Protein AF-A0AA42J158-F1 (afdb_monomer_lite)

Foldseek 3Di:
DCPVLADPDDDDHDDPVVLLVLLVVCCVVVVPPALQVSQVCCLPDPVSCVSSVHDNPDDDDDSVNNVCCVVPRCPPHCVVVVVVVVVVVVCVVVVVDDPPDDDDDDDPDPPPPPVPDDDDDDDDD

Radius of gyration: 20.61 Å; chains: 1; bounding box: 35×53×49 Å

pLDDT: mean 82.54, std 11.93, range [52.75, 95.62]

Organism: NCBI:txid3018743

InterPro domains:
  IPR008490 Transposase InsH, N-terminal [PF05598] (3-72)

Sequence (125 aa):
LTRDMYCHNNGRPGIDPVVLFKMIFIGYLYGIRSERQLVKEIEVNAAYRWFLGYSLTEKIPDASTISQNRRRRFNGTTVFQDIFDHTVEQAISHDFVTGKVLYSDSTHLKANANKRKLEKVEVTI

Structure (mmCIF, N/CA/C/O backbone):
data_AF-A0AA42J158-F1
#
_entry.id   AF-A0AA42J158-F1
#
loop_
_atom_site.group_PDB
_atom_site.id
_atom_site.type_symbol
_atom_site.label_atom_id
_atom_site.label_alt_id
_atom_site.label_comp_id
_atom_site.label_asym_id
_atom_site.label_entity_id
_atom_site.label_seq_id
_atom_site.pdbx_PDB_ins_code
_atom_site.Cartn_x
_atom_site.Cartn_y
_atom_site.Cartn_z
_atom_site.occupancy
_atom_site.B_iso_or_equiv
_atom_site.auth_seq_id
_atom_site.auth_comp_id
_atom_site.auth_asym_id
_atom_site.auth_atom_id
_atom_site.pdbx_PDB_model_num
ATOM 1 N N . LEU A 1 1 ? -14.432 1.450 -6.094 1.00 67.31 1 LEU A N 1
ATOM 2 C CA . LEU A 1 1 ? -13.843 2.613 -5.390 1.00 67.31 1 LEU A CA 1
ATOM 3 C C . LEU A 1 1 ? -12.886 3.425 -6.264 1.00 67.31 1 LEU A C 1
ATOM 5 O O . LEU A 1 1 ? -13.002 4.635 -6.291 1.00 67.31 1 LEU A O 1
ATOM 9 N N . THR A 1 2 ? -11.955 2.811 -6.997 1.00 75.56 2 THR A N 1
ATOM 10 C CA . THR A 1 2 ? -10.868 3.549 -7.681 1.00 75.56 2 THR A CA 1
ATOM 11 C C . THR A 1 2 ? -10.941 3.566 -9.209 1.00 75.56 2 THR A C 1
ATOM 13 O O . THR A 1 2 ? -10.131 4.245 -9.831 1.00 75.56 2 THR A O 1
ATOM 16 N N . ARG A 1 3 ? -11.889 2.849 -9.829 1.00 75.50 3 ARG A N 1
ATOM 17 C CA . ARG A 1 3 ? -11.976 2.667 -11.292 1.00 75.50 3 ARG A CA 1
ATOM 18 C C . ARG A 1 3 ? -12.064 3.992 -12.055 1.00 75.50 3 ARG A C 1
ATOM 20 O O . ARG A 1 3 ? -11.318 4.182 -13.008 1.00 75.50 3 ARG A O 1
ATOM 27 N N . ASP A 1 4 ? -12.886 4.921 -11.576 1.00 82.31 4 ASP A N 1
ATOM 28 C CA . ASP A 1 4 ? -13.146 6.206 -12.244 1.00 82.31 4 ASP A CA 1
ATOM 29 C C . ASP A 1 4 ? -11.962 7.188 -12.153 1.00 82.31 4 ASP A C 1
ATOM 31 O O . ASP A 1 4 ? -11.917 8.199 -12.847 1.00 82.31 4 ASP A O 1
ATOM 35 N N . MET A 1 5 ? -10.955 6.869 -11.332 1.00 75.06 5 MET A N 1
ATOM 36 C CA . MET A 1 5 ? -9.754 7.686 -11.137 1.00 75.06 5 MET A CA 1
ATOM 37 C C . MET A 1 5 ? -8.647 7.389 -12.154 1.00 75.06 5 MET A C 1
ATOM 39 O O . MET A 1 5 ? -7.587 8.023 -12.101 1.00 75.06 5 MET A O 1
ATOM 43 N N . TYR A 1 6 ? -8.842 6.421 -13.055 1.00 75.31 6 TYR A N 1
ATOM 44 C CA . TYR A 1 6 ? -7.855 6.000 -14.046 1.00 75.31 6 TYR A CA 1
ATOM 45 C C . TYR A 1 6 ? -8.323 6.306 -15.469 1.00 75.31 6 TYR A C 1
ATOM 47 O O . TYR A 1 6 ? -9.433 5.978 -15.869 1.00 75.31 6 TYR A O 1
ATOM 55 N N . CYS A 1 7 ? -7.438 6.917 -16.256 1.00 73.75 7 CYS A N 1
ATOM 56 C CA . CYS A 1 7 ? -7.678 7.141 -17.676 1.00 73.75 7 CYS A CA 1
ATOM 57 C C . CYS A 1 7 ? -7.312 5.875 -18.460 1.00 73.75 7 CYS A C 1
ATOM 59 O O . CYS A 1 7 ? -6.221 5.334 -18.275 1.00 73.75 7 CYS A O 1
ATOM 61 N N . HIS A 1 8 ? -8.207 5.417 -19.335 1.00 71.44 8 HIS A N 1
ATOM 62 C CA . HIS A 1 8 ? -8.009 4.191 -20.111 1.00 71.44 8 HIS A CA 1
ATOM 63 C C . HIS A 1 8 ? -7.081 4.364 -21.322 1.00 71.44 8 HIS A C 1
ATOM 65 O O . HIS A 1 8 ? -6.499 3.385 -21.776 1.00 71.44 8 HIS A O 1
ATOM 71 N N . ASN A 1 9 ? -6.948 5.580 -21.859 1.00 76.56 9 ASN A N 1
ATOM 72 C CA . ASN A 1 9 ? -6.401 5.801 -23.202 1.00 76.56 9 ASN A CA 1
ATOM 73 C C . ASN A 1 9 ? -5.376 6.941 -23.322 1.00 76.56 9 ASN A C 1
ATOM 75 O O . ASN A 1 9 ? -4.890 7.178 -24.424 1.00 76.56 9 ASN A O 1
ATOM 79 N N . ASN A 1 10 ? -5.029 7.648 -22.240 1.00 75.06 10 ASN A N 1
ATOM 80 C CA . ASN A 1 10 ? -4.104 8.782 -22.314 1.00 75.06 10 ASN A CA 1
ATOM 81 C C . ASN A 1 10 ? -3.039 8.770 -21.203 1.00 75.06 10 ASN A C 1
ATOM 83 O O . ASN A 1 10 ? -3.347 8.609 -20.020 1.00 75.06 10 ASN A O 1
ATOM 87 N N . GLY A 1 11 ? -1.784 9.019 -21.591 1.00 74.00 11 GLY A N 1
ATOM 88 C CA . GLY A 1 11 ? -0.633 9.137 -20.694 1.00 74.00 11 GLY A CA 1
ATOM 89 C C . GLY A 1 11 ? -0.006 7.805 -20.264 1.00 74.00 11 GLY A C 1
ATOM 90 O O . GLY A 1 11 ? -0.164 6.770 -20.908 1.00 74.00 11 GLY A O 1
ATOM 91 N N . ARG A 1 12 ? 0.761 7.839 -19.164 1.00 72.44 12 ARG A N 1
ATOM 92 C CA . ARG A 1 12 ? 1.356 6.632 -18.570 1.00 72.44 12 ARG A CA 1
ATOM 93 C C . ARG A 1 12 ? 0.229 5.693 -18.110 1.00 72.44 12 ARG A C 1
ATOM 95 O O . ARG A 1 12 ? -0.626 6.166 -17.355 1.00 72.44 12 ARG A O 1
ATOM 102 N N . PRO A 1 13 ? 0.252 4.398 -18.487 1.00 73.88 13 PRO A N 1
ATOM 103 C CA . PRO A 1 13 ? -0.779 3.448 -18.097 1.00 73.88 13 PRO A CA 1
ATOM 104 C C . PRO A 1 13 ? -1.011 3.458 -16.589 1.00 73.88 13 PRO A C 1
ATOM 106 O O . PRO A 1 13 ? -0.065 3.473 -15.792 1.00 73.88 13 PRO A O 1
ATOM 109 N N . GLY A 1 14 ? -2.287 3.473 -16.218 1.00 74.62 14 GLY A N 1
ATOM 110 C CA . GLY A 1 14 ? -2.714 3.276 -14.847 1.00 74.62 14 GLY A CA 1
ATOM 111 C C . GLY A 1 14 ? -2.209 1.949 -14.301 1.00 74.62 14 GLY A C 1
ATOM 112 O O . GLY A 1 14 ? -2.240 0.939 -14.994 1.00 74.62 14 GLY A O 1
ATOM 113 N N . ILE A 1 15 ? -1.755 1.955 -13.054 1.00 83.94 15 ILE A N 1
ATOM 114 C CA . ILE A 1 15 ? -1.435 0.725 -12.329 1.00 83.94 15 ILE A CA 1
ATOM 115 C C . ILE A 1 15 ? -2.675 0.314 -11.564 1.00 83.94 15 ILE A C 1
ATOM 117 O O . ILE A 1 15 ? -3.300 1.183 -10.951 1.00 83.94 15 ILE A O 1
ATOM 121 N N . ASP A 1 16 ? -2.992 -0.979 -11.575 1.00 84.69 16 ASP A N 1
ATOM 122 C CA . ASP A 1 16 ? -4.102 -1.508 -10.794 1.00 84.69 16 ASP A CA 1
ATOM 123 C C . ASP A 1 16 ? -3.977 -1.030 -9.330 1.00 84.69 16 ASP A C 1
ATOM 125 O O . ASP A 1 16 ? -2.946 -1.259 -8.683 1.00 84.69 16 ASP A O 1
ATOM 129 N N . PRO A 1 17 ? -4.987 -0.324 -8.798 1.00 82.94 17 PRO A N 1
ATOM 130 C CA . PRO A 1 17 ? -4.984 0.115 -7.413 1.00 82.94 17 PRO A CA 1
ATOM 131 C C . PRO A 1 17 ? -4.779 -1.045 -6.428 1.00 82.94 17 PRO A C 1
ATOM 133 O O . PRO A 1 17 ? -4.116 -0.841 -5.415 1.00 82.94 17 PRO A O 1
ATOM 136 N N . VAL A 1 18 ? -5.233 -2.267 -6.729 1.00 86.94 18 VAL A N 1
ATOM 137 C CA . VAL A 1 18 ? -4.980 -3.451 -5.888 1.00 86.94 18 VAL A CA 1
ATOM 138 C C . VAL A 1 18 ? -3.484 -3.730 -5.758 1.00 86.94 18 VAL A C 1
ATOM 140 O O . VAL A 1 18 ? -2.991 -3.948 -4.651 1.00 86.94 18 VAL A O 1
ATOM 143 N N . VAL A 1 19 ? -2.737 -3.667 -6.864 1.00 91.12 19 VAL A N 1
ATOM 144 C CA . VAL A 1 19 ? -1.273 -3.822 -6.852 1.00 91.12 19 VAL A CA 1
ATOM 145 C C . VAL A 1 19 ? -0.642 -2.749 -5.974 1.00 91.12 19 VAL A C 1
ATOM 147 O O . VAL A 1 19 ? 0.229 -3.049 -5.161 1.00 91.12 19 VAL A O 1
ATOM 150 N N . LEU A 1 20 ? -1.107 -1.505 -6.090 1.00 89.56 20 LEU A N 1
ATOM 151 C CA . LEU A 1 20 ? -0.582 -0.399 -5.300 1.00 89.56 20 LEU A CA 1
ATOM 152 C C . LEU A 1 20 ? -0.763 -0.624 -3.792 1.00 89.56 20 LEU A C 1
ATOM 154 O O . LEU A 1 20 ? 0.190 -0.452 -3.031 1.00 89.56 20 LEU A O 1
ATOM 158 N N . PHE A 1 21 ? -1.962 -1.030 -3.365 1.00 87.25 21 PHE A N 1
ATOM 159 C CA . PHE A 1 21 ? -2.226 -1.352 -1.964 1.00 87.25 21 PHE A CA 1
ATOM 160 C C . PHE A 1 21 ? -1.353 -2.512 -1.498 1.00 87.25 21 PHE A C 1
ATOM 162 O O . PHE A 1 21 ? -0.676 -2.384 -0.481 1.00 87.25 21 PHE A O 1
ATOM 169 N N . LYS A 1 22 ? -1.277 -3.600 -2.270 1.00 91.25 22 LYS A N 1
ATOM 170 C CA . LYS A 1 22 ? -0.423 -4.750 -1.949 1.00 91.25 22 LYS A CA 1
ATOM 171 C C . LYS A 1 22 ? 1.053 -4.369 -1.776 1.00 91.25 22 LYS A C 1
ATOM 173 O O . LYS A 1 22 ? 1.692 -4.849 -0.845 1.00 91.25 22 LYS A O 1
ATOM 178 N N . MET A 1 23 ? 1.591 -3.482 -2.619 1.00 92.94 23 MET A N 1
ATOM 179 C CA . MET A 1 23 ? 2.963 -2.980 -2.464 1.00 92.94 23 MET A CA 1
ATOM 180 C C . MET A 1 23 ? 3.138 -2.251 -1.126 1.00 92.94 23 MET A C 1
ATOM 182 O O . MET A 1 23 ? 4.092 -2.515 -0.399 1.00 92.94 23 MET A O 1
ATOM 186 N N . ILE A 1 24 ? 2.203 -1.364 -0.772 1.00 90.31 24 ILE A N 1
ATOM 187 C CA . ILE A 1 24 ? 2.233 -0.640 0.506 1.00 90.31 24 ILE A CA 1
ATOM 188 C C . ILE A 1 24 ? 2.129 -1.617 1.687 1.00 90.31 24 ILE A C 1
ATOM 190 O O . ILE A 1 24 ? 2.880 -1.476 2.650 1.00 90.31 24 ILE A O 1
ATOM 194 N N . PHE A 1 25 ? 1.272 -2.638 1.595 1.00 90.69 25 PHE A N 1
ATOM 195 C CA . PHE A 1 25 ? 1.142 -3.690 2.607 1.00 90.69 25 PHE A CA 1
ATOM 196 C C . PHE A 1 25 ? 2.458 -4.428 2.854 1.00 90.69 25 PHE A C 1
ATOM 198 O O . PHE A 1 25 ? 2.846 -4.566 4.009 1.00 90.69 25 PHE A O 1
ATOM 205 N N . ILE A 1 26 ? 3.179 -4.838 1.804 1.00 94.12 26 ILE A N 1
ATOM 206 C CA . ILE A 1 26 ? 4.522 -5.430 1.950 1.00 94.12 26 ILE A CA 1
ATOM 207 C C . ILE A 1 26 ? 5.431 -4.468 2.724 1.00 94.12 26 ILE A C 1
ATOM 209 O O . ILE A 1 26 ? 6.099 -4.871 3.675 1.00 94.12 26 ILE A O 1
ATOM 213 N N . GLY A 1 27 ? 5.419 -3.184 2.354 1.00 93.94 27 GLY A N 1
ATOM 214 C CA . GLY A 1 27 ? 6.222 -2.170 3.029 1.00 93.94 27 GLY A CA 1
ATOM 215 C C . GLY A 1 27 ? 5.927 -2.062 4.526 1.00 93.94 27 GLY A C 1
ATOM 216 O O . GLY A 1 27 ? 6.853 -2.035 5.333 1.00 93.94 27 GLY A O 1
ATOM 217 N N . TYR A 1 28 ? 4.651 -2.063 4.912 1.00 91.19 28 TYR A N 1
ATOM 218 C CA . TYR A 1 28 ? 4.254 -2.013 6.320 1.00 91.19 28 TYR A CA 1
ATOM 219 C C . TYR A 1 28 ? 4.559 -3.309 7.077 1.00 91.19 28 TYR A C 1
ATOM 221 O O . TYR A 1 28 ? 5.133 -3.245 8.162 1.00 91.19 28 TYR A O 1
ATOM 229 N N . LEU A 1 29 ? 4.214 -4.469 6.513 1.00 91.19 29 LEU A N 1
ATOM 230 C CA . LEU A 1 29 ? 4.359 -5.771 7.175 1.00 91.19 29 LEU A CA 1
ATOM 231 C C . LEU A 1 29 ? 5.823 -6.139 7.432 1.00 91.19 29 LEU A C 1
ATOM 233 O O . LEU A 1 29 ? 6.140 -6.686 8.483 1.00 91.19 29 LEU A O 1
ATOM 237 N N . TYR A 1 30 ? 6.715 -5.807 6.497 1.00 93.62 30 TYR A N 1
ATOM 238 C CA . TYR A 1 30 ? 8.142 -6.131 6.589 1.00 93.62 30 TYR A CA 1
ATOM 239 C C . TYR A 1 30 ? 9.011 -4.936 7.008 1.00 93.62 30 TYR A C 1
ATOM 241 O O . TYR A 1 30 ? 10.237 -5.016 6.985 1.00 93.62 30 TYR A O 1
ATOM 249 N N . GLY A 1 31 ? 8.399 -3.817 7.413 1.00 92.62 31 GLY A N 1
ATOM 250 C CA . GLY A 1 31 ? 9.117 -2.659 7.955 1.00 92.62 31 GLY A CA 1
ATOM 251 C C . GLY A 1 31 ? 9.957 -1.874 6.937 1.00 92.62 31 GLY A C 1
ATOM 252 O O . GLY A 1 31 ? 10.882 -1.155 7.325 1.00 92.62 31 GLY A O 1
ATOM 253 N N . ILE A 1 32 ? 9.643 -1.964 5.644 1.00 93.62 32 ILE A N 1
ATOM 254 C CA . ILE A 1 32 ? 10.350 -1.261 4.568 1.00 93.62 32 ILE A CA 1
ATOM 255 C C . ILE A 1 32 ? 9.831 0.176 4.478 1.00 93.62 32 ILE A C 1
ATOM 257 O O . ILE A 1 32 ? 8.773 0.460 3.919 1.00 93.62 32 ILE A O 1
ATOM 261 N N . ARG A 1 33 ? 10.605 1.124 5.013 1.00 89.00 33 ARG A N 1
ATOM 262 C CA . ARG A 1 33 ? 10.182 2.534 5.123 1.00 89.00 33 ARG A CA 1
ATOM 263 C C . ARG A 1 33 ? 10.359 3.361 3.849 1.00 89.00 33 ARG A C 1
ATOM 265 O O . ARG A 1 33 ? 9.846 4.474 3.765 1.00 89.00 33 ARG A O 1
ATOM 272 N N . SER A 1 34 ? 11.111 2.861 2.872 1.00 92.69 34 SER A N 1
ATOM 273 C CA . SER A 1 34 ? 11.430 3.585 1.639 1.00 92.69 34 SER A CA 1
ATOM 274 C C . SER A 1 34 ? 10.717 2.962 0.447 1.00 92.69 34 SER A C 1
ATOM 276 O O . SER A 1 34 ? 10.963 1.806 0.121 1.00 92.69 34 SER A O 1
ATOM 278 N N . GLU A 1 35 ? 9.908 3.749 -0.271 1.00 93.06 35 GLU A N 1
ATOM 279 C CA . GLU A 1 35 ? 9.240 3.311 -1.510 1.00 93.06 35 GLU A CA 1
ATOM 280 C C . GLU A 1 35 ? 10.260 2.823 -2.560 1.00 93.06 35 GLU A C 1
ATOM 282 O O . GLU A 1 35 ? 10.000 1.879 -3.302 1.00 93.06 35 GLU A O 1
ATOM 287 N N . ARG A 1 36 ? 11.461 3.422 -2.600 1.00 94.31 36 ARG A N 1
ATOM 288 C CA . ARG A 1 36 ? 12.539 2.991 -3.508 1.00 94.31 36 ARG A CA 1
ATOM 289 C C . ARG A 1 36 ? 13.142 1.656 -3.088 1.00 94.31 36 ARG A C 1
ATOM 291 O O . ARG A 1 36 ? 13.494 0.859 -3.948 1.00 94.31 36 ARG A O 1
ATOM 298 N N . GLN A 1 37 ? 13.298 1.438 -1.783 1.00 95.00 37 GLN A N 1
ATOM 299 C CA . GLN A 1 37 ? 13.779 0.162 -1.259 1.00 95.00 37 GLN A CA 1
ATOM 300 C C . GLN A 1 37 ? 12.738 -0.933 -1.484 1.00 95.00 37 GLN A C 1
ATOM 302 O O . GLN A 1 37 ? 13.092 -1.995 -1.970 1.00 95.00 37 GLN A O 1
ATOM 307 N N . LEU A 1 38 ? 11.462 -0.636 -1.234 1.00 95.62 38 LEU A N 1
ATOM 308 C CA . LEU A 1 38 ? 10.347 -1.540 -1.487 1.00 95.62 38 LEU A CA 1
ATOM 309 C C . LEU A 1 38 ? 10.355 -2.046 -2.932 1.00 95.62 38 LEU A C 1
ATOM 311 O O . LEU A 1 38 ? 10.302 -3.248 -3.153 1.00 95.62 38 LEU A O 1
ATOM 315 N N . VAL A 1 39 ? 10.487 -1.151 -3.917 1.00 94.94 39 VAL A N 1
ATOM 316 C CA . VAL A 1 39 ? 10.567 -1.565 -5.327 1.00 94.94 39 VAL A CA 1
ATOM 317 C C . VAL A 1 39 ? 11.789 -2.445 -5.592 1.00 94.94 39 VAL A C 1
ATOM 319 O O . VAL A 1 39 ? 11.634 -3.487 -6.219 1.00 94.94 39 VAL A O 1
ATOM 322 N N . LYS A 1 40 ? 12.971 -2.099 -5.062 1.00 94.62 40 LYS A N 1
ATOM 323 C CA . LYS A 1 40 ? 14.177 -2.939 -5.195 1.00 94.62 40 LYS A CA 1
ATOM 324 C C . LYS A 1 40 ? 14.002 -4.327 -4.580 1.00 94.62 40 LYS A C 1
ATOM 326 O O . LYS A 1 40 ? 14.479 -5.308 -5.137 1.00 94.62 40 LYS A O 1
ATOM 331 N N . GLU A 1 41 ? 13.330 -4.420 -3.437 1.00 94.81 41 GLU A N 1
ATOM 332 C CA . GLU A 1 41 ? 13.055 -5.707 -2.801 1.00 94.81 41 GLU A CA 1
ATOM 333 C C . GLU A 1 41 ? 12.063 -6.531 -3.621 1.00 94.81 41 GLU A C 1
ATOM 335 O O . GLU A 1 41 ? 12.283 -7.720 -3.824 1.00 94.81 41 GLU A O 1
ATOM 340 N N . ILE A 1 42 ? 11.015 -5.907 -4.167 1.00 95.19 42 ILE A N 1
ATOM 341 C CA . ILE A 1 42 ? 10.073 -6.581 -5.071 1.00 95.19 42 ILE A CA 1
ATOM 342 C C . ILE A 1 42 ? 10.783 -7.036 -6.358 1.00 95.19 42 ILE A C 1
ATOM 344 O O . ILE A 1 42 ? 10.462 -8.094 -6.893 1.00 95.19 42 ILE A O 1
ATOM 348 N N . GLU A 1 43 ? 11.771 -6.288 -6.856 1.00 93.69 43 GLU A N 1
ATOM 349 C CA . GLU A 1 43 ? 12.525 -6.660 -8.059 1.00 93.69 43 GLU A CA 1
ATOM 350 C C . GLU A 1 43 ? 13.227 -8.007 -7.927 1.00 93.69 43 GLU A C 1
ATOM 352 O O . GLU A 1 43 ? 13.208 -8.774 -8.894 1.00 93.69 43 GLU A O 1
ATOM 357 N N . VAL A 1 44 ? 13.771 -8.306 -6.745 1.00 93.56 44 VAL A N 1
ATOM 358 C CA . VAL A 1 44 ? 14.575 -9.509 -6.484 1.00 93.56 44 VAL A CA 1
ATOM 359 C C . VAL A 1 44 ? 13.820 -10.611 -5.736 1.00 93.56 44 VAL A C 1
ATOM 361 O O . VAL A 1 44 ? 14.235 -11.767 -5.773 1.00 93.56 44 VAL A O 1
ATOM 364 N N . ASN A 1 45 ? 12.716 -10.289 -5.059 1.00 94.81 45 ASN A N 1
ATOM 365 C CA . ASN A 1 45 ? 11.981 -11.237 -4.229 1.00 94.81 45 ASN A CA 1
ATOM 366 C C . ASN A 1 45 ? 10.811 -11.880 -4.995 1.00 94.81 45 ASN A C 1
ATOM 368 O O . ASN A 1 45 ? 9.784 -11.251 -5.266 1.00 94.81 45 ASN A O 1
ATOM 372 N N . ALA A 1 46 ? 10.945 -13.176 -5.288 1.00 94.50 46 ALA A N 1
ATOM 373 C CA . ALA A 1 46 ? 9.928 -13.950 -5.996 1.00 94.50 46 ALA A CA 1
ATOM 374 C C . ALA A 1 46 ? 8.593 -14.046 -5.234 1.00 94.50 46 ALA A C 1
ATOM 376 O O . ALA A 1 46 ? 7.537 -14.008 -5.864 1.00 94.50 46 ALA A O 1
ATOM 377 N N . ALA A 1 47 ? 8.613 -14.115 -3.898 1.00 95.31 47 ALA A N 1
ATOM 378 C CA . ALA A 1 47 ? 7.391 -14.177 -3.094 1.00 95.31 47 ALA A CA 1
ATOM 379 C C . ALA A 1 47 ? 6.601 -12.862 -3.174 1.00 95.31 47 ALA A C 1
ATOM 381 O O . ALA A 1 47 ? 5.376 -12.878 -3.303 1.00 95.31 47 ALA A O 1
ATOM 382 N N . TYR A 1 48 ? 7.298 -11.721 -3.174 1.00 95.44 48 TYR A N 1
ATOM 383 C CA . TYR A 1 48 ? 6.661 -10.413 -3.341 1.00 95.44 48 TYR A CA 1
ATOM 384 C C . TYR A 1 48 ? 6.051 -10.264 -4.736 1.00 95.44 48 TYR A C 1
ATOM 386 O O . TYR A 1 48 ? 4.909 -9.824 -4.857 1.00 95.44 48 TYR A O 1
ATOM 394 N N . ARG A 1 49 ? 6.762 -10.685 -5.790 1.00 94.94 49 ARG A N 1
ATOM 395 C CA . ARG A 1 49 ? 6.215 -10.693 -7.156 1.00 94.94 49 ARG A CA 1
ATOM 396 C C . ARG A 1 49 ? 4.987 -11.590 -7.279 1.00 94.94 49 ARG A C 1
ATOM 398 O O . ARG A 1 49 ? 3.974 -11.138 -7.807 1.00 94.94 49 ARG A O 1
ATOM 405 N N . TRP A 1 50 ? 5.043 -12.802 -6.725 1.00 95.38 50 TRP A N 1
ATOM 406 C CA . TRP A 1 50 ? 3.910 -13.729 -6.705 1.00 95.38 50 TRP A CA 1
ATOM 407 C C . TRP A 1 50 ? 2.689 -13.116 -6.007 1.00 95.38 50 TRP A C 1
ATOM 409 O O . TRP A 1 50 ? 1.597 -13.112 -6.571 1.00 95.38 50 TRP A O 1
ATOM 419 N N . PHE A 1 51 ? 2.877 -12.500 -4.836 1.00 94.69 51 PHE A N 1
ATOM 420 C CA . PHE A 1 51 ? 1.798 -11.823 -4.110 1.00 94.69 51 PHE A CA 1
ATOM 421 C C . PHE A 1 51 ? 1.172 -10.669 -4.912 1.00 94.69 51 PHE A C 1
ATOM 423 O O . PHE A 1 51 ? -0.049 -10.461 -4.894 1.00 94.69 51 PHE A O 1
ATOM 430 N N . LEU A 1 52 ? 2.004 -9.923 -5.641 1.00 93.94 52 LEU A N 1
ATOM 431 C CA . LEU A 1 52 ? 1.581 -8.821 -6.502 1.00 93.94 52 LEU A CA 1
ATOM 432 C C . LEU A 1 52 ? 0.975 -9.279 -7.835 1.00 93.94 52 LEU A C 1
ATOM 434 O O . LEU A 1 52 ? 0.359 -8.456 -8.507 1.00 93.94 52 LEU A O 1
ATOM 438 N N . GLY A 1 53 ? 1.110 -10.556 -8.200 1.00 93.94 53 GLY A N 1
ATOM 439 C CA . GLY A 1 53 ? 0.662 -11.090 -9.487 1.00 93.94 53 GLY A CA 1
ATOM 440 C C . GLY A 1 53 ? 1.587 -10.749 -10.659 1.00 93.94 53 GLY A C 1
ATOM 441 O O . GLY A 1 53 ? 1.127 -10.737 -11.793 1.00 93.94 53 GLY A O 1
ATOM 442 N N . TYR A 1 54 ? 2.864 -10.455 -10.395 1.00 93.31 54 TYR A N 1
ATOM 443 C CA . TYR A 1 54 ? 3.875 -10.201 -11.424 1.00 93.31 54 TYR A CA 1
ATOM 444 C C . TYR A 1 54 ? 4.715 -11.455 -11.671 1.00 93.31 54 TYR A C 1
ATOM 446 O O . TYR A 1 54 ? 5.136 -12.144 -10.740 1.00 93.31 54 TYR A O 1
ATOM 454 N N . SER A 1 55 ? 5.026 -11.715 -12.934 1.00 92.25 55 SER A N 1
ATOM 455 C CA . SER A 1 55 ? 6.039 -12.689 -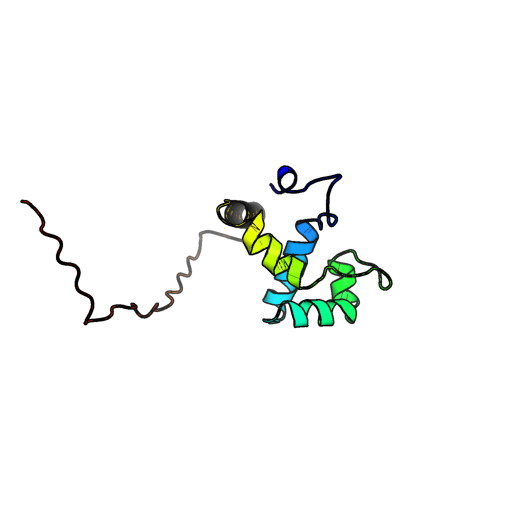13.338 1.00 92.25 55 SER A CA 1
ATOM 456 C C . SER 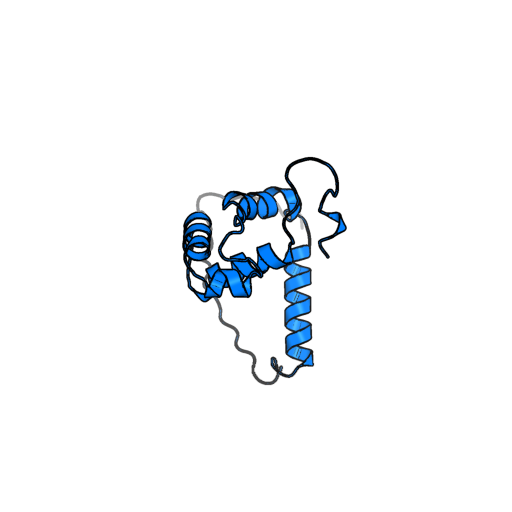A 1 55 ? 7.457 -12.188 -13.030 1.00 92.25 55 SER A C 1
ATOM 458 O O . SER A 1 55 ? 7.684 -11.011 -12.739 1.00 92.25 55 SER A O 1
ATOM 460 N N . LEU A 1 56 ? 8.452 -13.078 -13.112 1.00 88.81 56 LEU A N 1
ATOM 461 C CA . LEU A 1 56 ? 9.866 -12.734 -12.894 1.00 88.81 56 LEU A CA 1
ATOM 462 C C . LEU A 1 56 ? 10.430 -11.783 -13.963 1.00 88.81 56 LEU A C 1
ATOM 464 O O . LEU A 1 56 ? 11.355 -11.024 -13.682 1.00 88.81 56 LEU A O 1
ATOM 468 N N . THR A 1 57 ? 9.874 -11.807 -15.173 1.00 90.06 57 THR A N 1
ATOM 469 C CA . THR A 1 57 ? 10.340 -11.006 -16.315 1.00 90.06 57 THR A CA 1
ATOM 470 C C . THR A 1 57 ? 9.594 -9.688 -16.471 1.00 90.06 57 THR A C 1
ATOM 472 O O . THR A 1 57 ? 10.083 -8.783 -17.144 1.00 90.06 57 THR A O 1
ATOM 475 N N . GLU A 1 58 ? 8.411 -9.553 -15.870 1.00 90.69 58 GLU A N 1
ATOM 476 C CA . GLU A 1 58 ? 7.648 -8.313 -15.948 1.00 90.69 58 GLU A CA 1
ATOM 477 C C . GLU A 1 58 ? 8.317 -7.175 -15.183 1.00 90.69 58 GLU A C 1
ATOM 479 O O . GLU A 1 58 ? 8.957 -7.349 -14.139 1.00 90.69 58 GLU A O 1
ATOM 484 N N . LYS A 1 59 ? 8.133 -5.972 -15.722 1.00 89.94 59 LYS A N 1
ATOM 485 C CA . LYS A 1 59 ? 8.627 -4.747 -15.115 1.00 89.94 59 LYS A CA 1
ATOM 486 C C . LYS A 1 59 ? 7.693 -4.310 -13.992 1.00 89.94 59 LYS A C 1
ATOM 488 O O . LYS A 1 59 ? 6.499 -4.117 -14.207 1.00 89.94 59 LYS A O 1
ATOM 493 N N . ILE A 1 60 ? 8.264 -4.091 -12.814 1.00 91.69 60 ILE A N 1
ATOM 494 C CA . ILE A 1 60 ? 7.530 -3.625 -11.637 1.00 91.69 60 ILE A CA 1
ATOM 495 C C . ILE A 1 60 ? 7.245 -2.117 -11.755 1.00 91.69 60 ILE A C 1
ATOM 497 O O . ILE A 1 60 ? 8.016 -1.376 -12.380 1.00 91.69 60 ILE A O 1
ATOM 501 N N . PRO A 1 61 ? 6.136 -1.641 -11.162 1.00 90.88 61 PRO A N 1
ATOM 502 C CA . PRO A 1 61 ? 5.856 -0.225 -10.981 1.00 90.88 61 PRO A CA 1
ATOM 503 C C . PRO A 1 61 ? 7.047 0.581 -10.451 1.00 90.88 61 PRO A C 1
ATOM 505 O O . PRO A 1 61 ? 7.708 0.197 -9.491 1.00 90.88 61 PRO A O 1
ATOM 508 N N . ASP A 1 62 ? 7.271 1.762 -11.030 1.00 90.50 62 ASP A N 1
ATOM 509 C CA . ASP A 1 62 ? 8.300 2.674 -10.522 1.00 90.50 62 ASP A CA 1
ATOM 510 C C . ASP A 1 62 ? 7.919 3.197 -9.130 1.00 90.50 62 ASP A C 1
ATOM 512 O O . ASP A 1 62 ? 6.744 3.495 -8.885 1.00 90.50 62 ASP A O 1
ATOM 516 N N . ALA A 1 63 ? 8.911 3.395 -8.258 1.00 90.12 63 ALA A N 1
ATOM 517 C CA . ALA A 1 63 ? 8.709 3.868 -6.887 1.00 90.12 63 ALA A CA 1
ATOM 518 C C . ALA A 1 63 ? 7.953 5.206 -6.816 1.00 90.12 63 ALA A C 1
ATOM 520 O O . ALA A 1 63 ? 7.163 5.430 -5.901 1.00 90.12 63 ALA A O 1
ATOM 521 N N . SER A 1 64 ? 8.120 6.085 -7.812 1.00 89.88 64 SER A N 1
ATOM 522 C CA . SER A 1 64 ? 7.372 7.344 -7.883 1.00 89.88 64 SER A CA 1
ATOM 523 C C . SER A 1 64 ? 5.864 7.136 -8.008 1.00 89.88 64 SER A C 1
ATOM 525 O O . SER A 1 64 ? 5.107 8.009 -7.594 1.00 89.88 64 SER A O 1
ATOM 527 N N . THR A 1 65 ? 5.401 5.995 -8.524 1.00 89.00 65 THR A N 1
ATOM 528 C CA . THR A 1 65 ? 3.970 5.754 -8.741 1.00 89.00 65 THR A CA 1
ATOM 529 C C . THR A 1 65 ? 3.189 5.796 -7.430 1.00 89.00 65 THR A C 1
ATOM 531 O O . THR A 1 65 ? 2.092 6.351 -7.392 1.00 89.00 65 THR A O 1
ATOM 534 N N . ILE A 1 66 ? 3.786 5.298 -6.342 1.00 87.75 66 ILE A N 1
ATOM 535 C CA . ILE A 1 66 ? 3.182 5.309 -5.007 1.00 87.75 66 ILE A CA 1
ATOM 536 C C . ILE A 1 66 ? 2.994 6.745 -4.522 1.00 87.75 66 ILE A C 1
ATOM 538 O O . ILE A 1 66 ? 1.867 7.182 -4.268 1.00 87.75 66 ILE A O 1
ATOM 542 N N . SER A 1 67 ? 4.078 7.520 -4.473 1.00 87.06 67 SER A N 1
ATOM 543 C CA . SER A 1 67 ? 4.002 8.914 -4.034 1.00 87.06 67 SER A CA 1
ATOM 544 C C . SER A 1 67 ? 3.149 9.807 -4.944 1.00 87.06 67 SER A C 1
ATOM 546 O O . SER A 1 67 ? 2.456 10.691 -4.441 1.00 87.06 67 SER A O 1
ATOM 548 N N . GLN A 1 68 ? 3.164 9.604 -6.265 1.00 88.81 68 GLN A N 1
ATOM 549 C CA . GLN A 1 68 ? 2.368 10.409 -7.196 1.00 88.81 68 GLN A CA 1
ATOM 550 C C . GLN A 1 68 ? 0.874 10.095 -7.095 1.00 88.81 68 GLN A C 1
ATOM 552 O O . GLN A 1 68 ? 0.076 11.029 -7.088 1.00 88.81 68 GLN A O 1
ATOM 557 N N . ASN A 1 69 ? 0.481 8.825 -6.952 1.00 87.88 69 ASN A N 1
ATOM 558 C CA . ASN A 1 69 ? -0.927 8.476 -6.753 1.00 87.88 69 ASN A CA 1
ATOM 559 C C . ASN A 1 69 ? -1.456 9.030 -5.427 1.00 87.88 69 ASN A C 1
ATOM 561 O O . ASN A 1 69 ? -2.529 9.632 -5.410 1.00 87.88 69 ASN A O 1
ATOM 565 N N . ARG A 1 70 ? -0.671 8.937 -4.345 1.00 85.38 70 ARG A N 1
ATOM 566 C CA . ARG A 1 70 ? -1.031 9.537 -3.052 1.00 85.38 70 ARG A CA 1
ATOM 567 C C . ARG A 1 70 ? -1.202 11.055 -3.145 1.00 85.38 70 ARG A C 1
ATOM 569 O O . ARG A 1 70 ? -2.172 11.581 -2.621 1.00 85.38 70 ARG A O 1
ATOM 576 N N . ARG A 1 71 ? -0.289 11.762 -3.824 1.00 86.88 71 ARG A N 1
ATOM 577 C CA . ARG A 1 71 ? -0.336 13.233 -3.941 1.00 86.88 71 ARG A CA 1
ATOM 578 C C . ARG A 1 71 ? -1.413 13.751 -4.888 1.00 86.88 71 ARG A C 1
ATOM 580 O O . ARG A 1 71 ? -1.974 14.807 -4.622 1.00 86.88 71 ARG A O 1
ATOM 587 N N . ARG A 1 72 ? -1.628 13.075 -6.018 1.00 85.19 72 ARG A N 1
ATOM 588 C CA . ARG A 1 72 ? -2.441 13.607 -7.122 1.00 85.19 72 ARG A CA 1
ATOM 589 C C . ARG A 1 72 ? -3.820 12.975 -7.226 1.00 85.19 72 ARG A C 1
ATOM 591 O O . ARG A 1 72 ? -4.756 13.683 -7.557 1.00 85.19 72 ARG A O 1
ATOM 598 N N . ARG A 1 73 ? -3.935 11.659 -7.012 1.00 83.81 73 ARG A N 1
ATOM 599 C CA . ARG A 1 73 ? -5.184 10.920 -7.267 1.00 83.81 73 ARG A CA 1
ATOM 600 C C . ARG A 1 73 ? -6.020 10.744 -6.013 1.00 83.81 73 ARG A C 1
ATOM 602 O O . ARG A 1 73 ? -7.217 10.960 -6.063 1.00 83.81 73 ARG A O 1
ATOM 609 N N . PHE A 1 74 ? -5.397 10.346 -4.908 1.00 84.81 74 PHE A N 1
ATOM 610 C CA . PHE A 1 74 ? -6.130 10.027 -3.678 1.00 84.81 74 PHE A CA 1
ATOM 611 C C . PHE A 1 74 ? -6.186 11.182 -2.680 1.00 84.81 74 PHE A C 1
ATOM 613 O O . PHE A 1 74 ? -6.901 11.103 -1.682 1.00 84.81 74 PHE A O 1
ATOM 620 N N . ASN A 1 75 ? -5.432 12.253 -2.926 1.00 85.56 75 ASN A N 1
ATOM 621 C CA . ASN A 1 75 ? -5.448 13.421 -2.061 1.00 85.56 75 ASN A CA 1
ATOM 622 C C . ASN A 1 75 ? -6.827 14.098 -2.099 1.00 85.56 75 ASN A C 1
ATOM 624 O O . ASN A 1 75 ? -7.351 14.354 -3.179 1.00 85.56 75 ASN A O 1
ATOM 628 N N . GLY A 1 76 ? -7.398 14.379 -0.927 1.00 83.88 76 GLY A N 1
ATOM 629 C CA . GLY A 1 76 ? -8.741 14.956 -0.799 1.00 83.88 76 GLY A CA 1
ATOM 630 C C . GLY A 1 76 ? -9.890 13.984 -1.090 1.00 83.88 76 GLY A C 1
ATOM 631 O O . GLY A 1 76 ? -11.027 14.424 -1.211 1.00 83.88 76 GLY A O 1
ATOM 632 N N . THR A 1 77 ? -9.613 12.682 -1.207 1.00 87.56 77 THR A N 1
ATOM 633 C CA . THR A 1 77 ? -10.632 11.647 -1.451 1.00 87.56 77 THR A CA 1
ATOM 634 C C . THR A 1 77 ? -10.865 10.797 -0.206 1.00 87.56 77 THR A C 1
ATOM 636 O O . THR A 1 77 ? -9.979 10.680 0.640 1.00 87.56 77 THR A O 1
ATOM 639 N N . THR A 1 78 ? -12.025 10.145 -0.124 1.00 87.88 78 THR A N 1
ATOM 640 C CA . THR A 1 78 ? -12.375 9.210 0.959 1.00 87.88 78 THR A CA 1
ATOM 641 C C . THR A 1 78 ? -11.835 7.800 0.738 1.00 87.88 78 THR A C 1
ATOM 643 O O . THR A 1 78 ? -11.920 6.977 1.637 1.00 87.88 78 THR A O 1
ATOM 646 N N . VAL A 1 79 ? -11.203 7.517 -0.408 1.00 85.44 79 VAL A N 1
ATOM 647 C CA . VAL A 1 79 ? -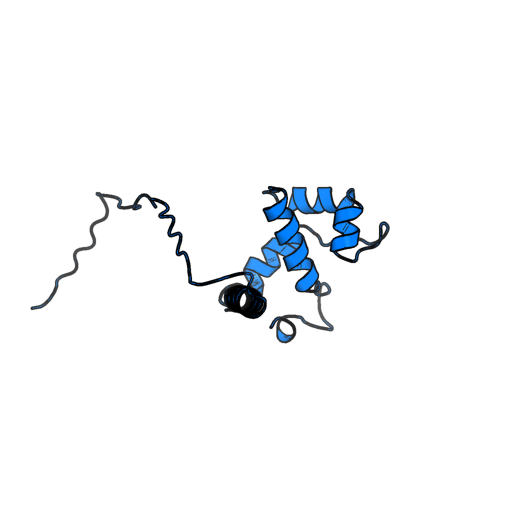10.824 6.158 -0.841 1.00 85.44 79 VAL A CA 1
ATOM 648 C C . VAL A 1 79 ? -10.065 5.366 0.229 1.00 85.44 79 VAL A C 1
ATOM 650 O O . VAL A 1 79 ? -10.309 4.175 0.389 1.00 85.44 79 VAL A O 1
ATOM 653 N N . PHE A 1 80 ? -9.134 5.997 0.952 1.00 81.12 80 PHE A N 1
ATOM 654 C CA . PHE A 1 80 ? -8.393 5.310 2.016 1.00 81.12 80 PHE A CA 1
ATOM 655 C C . PHE A 1 80 ? -9.277 4.952 3.211 1.00 81.12 80 PHE A C 1
ATOM 657 O O . PHE A 1 80 ? -9.134 3.856 3.747 1.00 81.12 80 PHE A O 1
ATOM 664 N N . GLN A 1 81 ? -10.171 5.862 3.599 1.00 84.75 81 GLN A N 1
ATOM 665 C CA . GLN A 1 81 ? -11.124 5.648 4.680 1.00 84.75 81 GLN A CA 1
ATOM 666 C C . GLN A 1 81 ? -12.124 4.560 4.286 1.00 84.75 81 GLN A C 1
ATOM 668 O O . GLN A 1 81 ? -12.257 3.581 5.004 1.00 84.75 81 GLN A O 1
ATOM 673 N N . ASP A 1 82 ? -12.699 4.652 3.085 1.00 89.06 82 ASP A N 1
ATOM 674 C CA . ASP A 1 82 ? -13.669 3.680 2.574 1.00 89.06 82 ASP A CA 1
ATOM 675 C C . ASP A 1 82 ? -13.074 2.262 2.513 1.00 89.06 82 ASP A C 1
ATOM 677 O O . ASP A 1 82 ? -13.731 1.287 2.861 1.00 89.06 82 ASP A O 1
ATOM 681 N N . ILE A 1 83 ? -11.810 2.122 2.090 1.00 84.69 83 ILE A N 1
ATOM 682 C CA . ILE A 1 83 ? -11.123 0.820 2.070 1.00 84.69 83 ILE A CA 1
ATOM 683 C C . ILE A 1 83 ? -10.867 0.303 3.486 1.00 84.69 83 ILE A C 1
ATOM 685 O O . ILE A 1 83 ? -11.007 -0.898 3.729 1.00 84.69 83 ILE A O 1
ATOM 689 N N . PHE A 1 84 ? -10.463 1.180 4.404 1.00 82.44 84 PHE A N 1
ATOM 690 C CA . PHE A 1 84 ? -10.233 0.811 5.795 1.00 82.44 84 PHE A CA 1
ATOM 691 C C . PHE A 1 84 ? -11.527 0.333 6.452 1.00 82.44 84 PHE A C 1
ATOM 693 O O . PHE A 1 84 ? -11.557 -0.782 6.970 1.00 82.44 84 PHE A O 1
ATOM 700 N N . ASP A 1 85 ? -12.595 1.120 6.343 1.00 89.38 85 ASP A N 1
ATOM 701 C CA . ASP A 1 85 ? -13.906 0.803 6.902 1.00 89.38 85 ASP A CA 1
ATOM 702 C C . ASP A 1 85 ? -14.413 -0.518 6.337 1.00 89.38 85 ASP A C 1
ATOM 704 O O . ASP A 1 85 ? -14.748 -1.420 7.097 1.00 89.38 85 ASP A O 1
ATOM 708 N N . HIS A 1 86 ? -14.327 -0.709 5.018 1.00 90.81 86 HIS A N 1
ATOM 709 C CA . 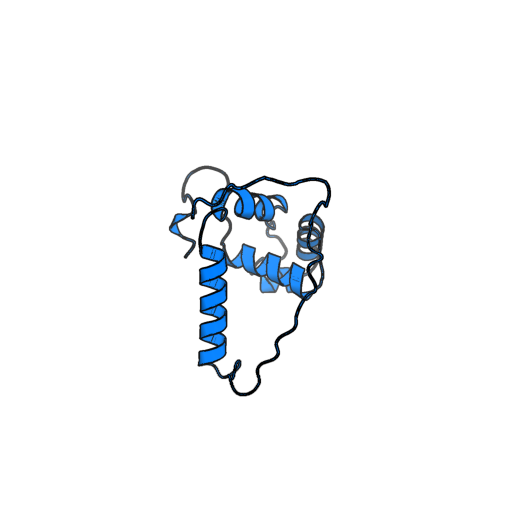HIS A 1 86 ? -14.763 -1.955 4.399 1.00 90.81 86 HIS A CA 1
ATOM 710 C C . HIS A 1 86 ? -13.930 -3.172 4.834 1.00 90.81 86 HIS A C 1
ATOM 712 O O . HIS A 1 86 ? -14.452 -4.277 4.973 1.00 90.81 86 HIS A O 1
ATOM 718 N N . THR A 1 87 ? -12.630 -2.990 5.084 1.00 86.19 87 THR A N 1
ATOM 719 C CA . THR A 1 87 ? -11.771 -4.061 5.614 1.00 86.19 87 THR A CA 1
ATOM 720 C C . THR A 1 87 ? -12.153 -4.411 7.055 1.00 86.19 87 THR A C 1
ATOM 722 O O . THR A 1 87 ? -12.205 -5.588 7.412 1.00 86.19 87 THR A O 1
ATOM 725 N N . VAL A 1 88 ? -12.446 -3.404 7.885 1.00 86.56 88 VAL A N 1
ATOM 726 C CA . VAL A 1 88 ? -12.900 -3.597 9.270 1.00 86.56 88 VAL A CA 1
ATOM 727 C C . VAL A 1 88 ? -14.278 -4.261 9.302 1.00 86.56 88 VAL A C 1
ATOM 729 O O . VAL A 1 88 ? -14.468 -5.215 10.050 1.00 86.56 88 VAL A O 1
ATOM 732 N N . GLU A 1 89 ? -15.211 -3.825 8.457 1.00 91.81 89 GLU A N 1
ATOM 733 C CA . GLU A 1 89 ? -16.533 -4.438 8.289 1.00 91.81 89 GLU A CA 1
ATOM 734 C C . GLU A 1 89 ? -16.422 -5.919 7.920 1.00 91.81 89 GLU A C 1
ATOM 736 O O . GLU A 1 89 ? -17.077 -6.760 8.537 1.00 91.81 89 GLU A O 1
ATOM 741 N N . GLN A 1 90 ? -15.550 -6.263 6.966 1.00 91.75 90 GLN A N 1
ATOM 742 C CA . GLN A 1 90 ? -15.291 -7.658 6.610 1.00 91.75 90 GLN A CA 1
ATOM 743 C C . GLN A 1 90 ? -14.728 -8.444 7.798 1.00 91.75 90 GLN A C 1
ATOM 745 O O . GLN A 1 90 ? -15.202 -9.543 8.084 1.00 91.75 90 GLN A O 1
ATOM 750 N N . ALA A 1 91 ? -13.768 -7.881 8.534 1.00 90.12 91 ALA A N 1
ATOM 751 C CA . ALA A 1 91 ? -13.197 -8.536 9.706 1.00 90.12 91 ALA A CA 1
ATOM 752 C C . ALA A 1 91 ? -14.237 -8.774 10.817 1.00 90.12 91 ALA A C 1
ATOM 754 O O . ALA A 1 91 ? -14.217 -9.828 11.451 1.00 90.12 91 ALA A O 1
ATOM 755 N N . ILE A 1 92 ? -15.171 -7.840 11.019 1.00 90.88 92 ILE A N 1
ATOM 756 C CA . ILE A 1 92 ? -16.313 -8.014 11.928 1.00 90.88 92 ILE A CA 1
ATOM 757 C C . ILE A 1 92 ? -17.238 -9.120 11.409 1.00 90.88 92 ILE A C 1
ATOM 759 O O . ILE A 1 92 ? -17.612 -10.005 12.171 1.00 90.88 92 ILE A O 1
ATOM 763 N N . SER A 1 93 ? -17.571 -9.112 10.114 1.00 93.38 93 SER A N 1
ATOM 764 C CA . SER A 1 93 ? -18.474 -10.105 9.510 1.00 93.38 93 SER A CA 1
ATOM 765 C C . SER A 1 93 ? -17.939 -11.542 9.561 1.00 93.38 93 SER A C 1
ATOM 767 O O . SER A 1 93 ? -18.719 -12.490 9.559 1.00 93.38 93 SER A O 1
ATOM 769 N N . HIS A 1 94 ? -16.614 -11.700 9.624 1.00 92.94 94 HIS A N 1
ATOM 770 C CA . HIS A 1 94 ? -15.919 -12.982 9.736 1.00 92.94 94 HIS A CA 1
ATOM 771 C C . HIS A 1 94 ? -15.503 -13.324 11.179 1.00 92.94 94 HIS A C 1
ATOM 773 O O . HIS A 1 94 ? -14.665 -14.202 11.374 1.00 92.94 94 HIS A O 1
ATOM 779 N N . ASP A 1 95 ? -16.051 -12.629 12.182 1.00 89.25 95 ASP A N 1
ATOM 780 C CA . ASP A 1 95 ? -15.772 -12.829 13.612 1.00 89.25 95 ASP A CA 1
ATOM 781 C C . ASP A 1 95 ? -14.292 -12.656 14.023 1.00 89.25 95 ASP A C 1
ATOM 783 O O . ASP A 1 95 ? -13.894 -13.038 15.126 1.00 89.25 95 ASP A O 1
ATOM 787 N N . PHE A 1 96 ? -13.458 -12.024 13.186 1.00 85.56 96 PHE A N 1
ATOM 788 C CA . PHE A 1 96 ? -12.070 -11.692 13.537 1.00 85.56 96 PHE A CA 1
ATOM 789 C C . PHE A 1 96 ? -11.975 -10.524 14.522 1.00 85.56 96 PHE A C 1
ATOM 791 O O . PHE A 1 96 ? -10.995 -10.411 15.258 1.00 85.56 96 PHE A O 1
ATOM 798 N N . VAL A 1 97 ? -12.984 -9.650 14.542 1.00 82.12 97 VAL A N 1
ATOM 799 C CA . VAL A 1 97 ? -13.081 -8.517 15.465 1.00 82.12 97 VAL A CA 1
ATOM 800 C C . VAL A 1 97 ? -14.348 -8.673 16.291 1.00 82.12 97 VAL A C 1
ATOM 802 O O . VAL A 1 97 ? -15.456 -8.615 15.766 1.00 82.12 97 VAL A O 1
ATOM 805 N N . THR A 1 98 ? -14.196 -8.844 17.603 1.00 75.44 98 THR A N 1
ATOM 806 C CA . THR A 1 98 ? -15.325 -8.931 18.536 1.00 75.44 98 THR A CA 1
ATOM 807 C C . THR A 1 98 ? -15.289 -7.760 19.515 1.00 75.44 98 THR A C 1
ATOM 809 O O . THR A 1 98 ? -14.272 -7.521 20.159 1.00 75.44 98 THR A O 1
ATOM 812 N N . GLY A 1 99 ? -16.417 -7.075 19.726 1.00 71.00 99 GLY A N 1
ATOM 813 C CA . GLY A 1 99 ? -16.536 -5.956 20.679 1.00 71.00 99 GLY A CA 1
ATOM 814 C C . GLY A 1 99 ? -16.468 -6.339 22.168 1.00 71.00 99 GLY A C 1
ATOM 815 O O . GLY A 1 99 ? -16.876 -5.556 23.018 1.00 71.00 99 GLY A O 1
ATOM 816 N N . LYS A 1 100 ? -16.003 -7.550 22.502 1.00 69.50 100 LYS A N 1
ATOM 817 C CA . LYS A 1 100 ? -15.972 -8.075 23.879 1.00 69.50 100 LYS A CA 1
ATOM 818 C C . LYS A 1 100 ? -14.835 -7.490 24.716 1.00 69.50 100 LYS A C 1
ATOM 820 O O . LYS A 1 100 ? -14.961 -7.432 25.934 1.00 69.50 100 LYS A O 1
ATOM 825 N N . VAL A 1 101 ? -13.737 -7.075 24.082 1.00 63.69 101 VAL A N 1
ATOM 826 C CA . VAL A 1 101 ? -12.577 -6.490 24.763 1.00 63.69 101 VAL A CA 1
ATOM 827 C C . VAL A 1 101 ? -12.090 -5.293 23.955 1.00 63.69 101 VAL A C 1
ATOM 829 O O . VAL A 1 101 ? -11.648 -5.443 22.820 1.00 63.69 101 VAL A O 1
ATOM 832 N N . LEU A 1 102 ? -12.193 -4.099 24.540 1.00 70.06 102 LEU A N 1
ATOM 833 C CA . LEU A 1 102 ? -11.722 -2.855 23.941 1.00 70.06 102 LEU A CA 1
ATOM 834 C C . LEU A 1 102 ? -10.330 -2.528 24.489 1.00 70.06 102 LEU A C 1
ATOM 836 O O . LEU A 1 102 ? -10.183 -2.223 25.671 1.00 70.06 102 LEU A O 1
ATOM 840 N N . TYR A 1 103 ? -9.322 -2.559 23.622 1.00 64.12 103 TYR A N 1
ATOM 841 C CA . TYR A 1 103 ? -7.996 -2.027 23.922 1.00 64.12 103 TYR A CA 1
ATOM 842 C C . TYR A 1 103 ? -7.881 -0.626 23.323 1.00 64.12 103 TYR A C 1
ATOM 844 O O . TYR A 1 103 ? -7.946 -0.460 22.108 1.00 64.12 103 TYR A O 1
ATOM 852 N N . SE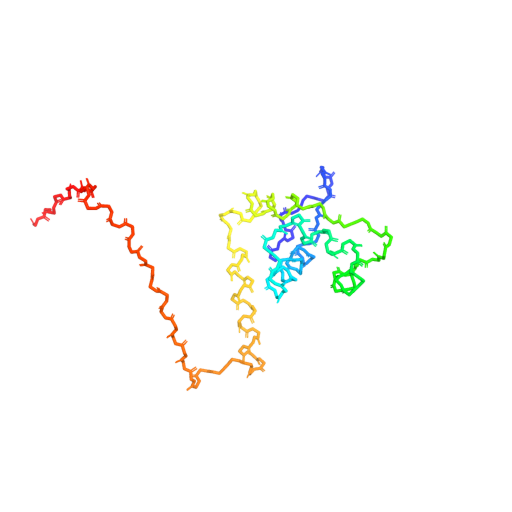R A 1 104 ? -7.723 0.379 24.181 1.00 67.38 104 SER A N 1
ATOM 853 C CA . SER A 1 104 ? -7.424 1.752 23.776 1.00 67.38 104 SER A CA 1
ATOM 854 C C . SER A 1 104 ? -5.977 2.049 24.140 1.00 67.38 104 SER A C 1
ATOM 856 O O . SER A 1 104 ? -5.661 2.166 25.323 1.00 67.38 104 SER A O 1
ATOM 858 N N . ASP A 1 105 ? -5.107 2.171 23.139 1.00 75.69 105 ASP A N 1
ATOM 859 C CA . ASP A 1 105 ? -3.759 2.700 23.340 1.00 75.69 105 ASP A CA 1
ATOM 860 C C . ASP A 1 105 ? -3.751 4.203 23.037 1.00 75.69 105 ASP A C 1
ATOM 862 O O . ASP A 1 105 ? -4.242 4.655 22.001 1.00 75.69 105 ASP A O 1
ATOM 866 N N . SER A 1 106 ? -3.220 4.985 23.972 1.00 60.97 106 SER A N 1
ATOM 867 C CA . SER A 1 106 ? -3.169 6.442 23.883 1.00 60.97 106 SER A CA 1
ATOM 868 C C . SER A 1 106 ? -1.751 6.862 23.526 1.00 60.97 106 SER A C 1
ATOM 870 O O . SER A 1 106 ? -0.877 6.967 24.391 1.00 60.97 106 SER A O 1
ATOM 872 N N . THR A 1 107 ? -1.503 7.179 22.256 1.00 60.91 107 THR A N 1
ATOM 873 C CA . THR A 1 107 ? -0.248 7.838 21.883 1.00 60.91 107 THR A CA 1
ATOM 874 C C . THR A 1 107 ? -0.234 9.254 22.448 1.00 60.91 107 THR A C 1
ATOM 876 O O . THR A 1 107 ? -1.058 10.089 22.068 1.00 60.91 107 THR A O 1
ATOM 879 N N . HIS A 1 108 ? 0.721 9.551 23.331 1.00 55.81 108 HIS A N 1
ATOM 880 C CA . HIS A 1 108 ? 0.943 10.904 23.833 1.00 55.81 108 HIS A CA 1
ATOM 881 C C . HIS A 1 108 ? 1.502 11.779 22.703 1.00 55.81 108 HIS A C 1
ATOM 883 O O . HIS A 1 108 ? 2.714 11.911 22.526 1.00 55.81 108 HIS A O 1
ATOM 889 N N . LEU A 1 109 ? 0.617 12.385 21.914 1.00 52.75 109 LEU A N 1
ATOM 890 C CA 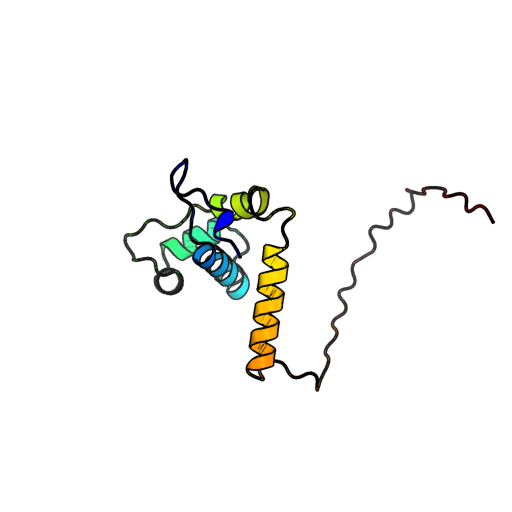. LEU A 1 109 ? 0.996 13.446 20.992 1.00 52.75 109 LEU A CA 1
ATOM 891 C C . LEU A 1 109 ? 1.385 14.669 21.821 1.00 52.75 109 LEU A C 1
ATOM 893 O O . LEU A 1 109 ? 0.547 15.322 22.442 1.00 52.75 109 LEU A O 1
ATOM 897 N N . LYS A 1 110 ? 2.685 14.974 21.852 1.00 53.44 110 LYS A N 1
ATOM 898 C CA . LYS A 1 110 ? 3.195 16.188 22.488 1.00 53.44 110 LYS A CA 1
ATOM 899 C C . LYS A 1 110 ? 2.554 17.376 21.776 1.00 53.44 110 LYS A C 1
ATOM 901 O O . LYS A 1 110 ? 2.834 17.608 20.601 1.00 53.44 110 LYS A O 1
ATOM 906 N N . ALA A 1 111 ? 1.683 18.104 22.474 1.00 62.66 111 ALA A N 1
ATOM 907 C CA . ALA A 1 111 ? 1.063 19.300 21.928 1.00 62.66 111 ALA A CA 1
ATOM 908 C C . ALA A 1 111 ? 2.165 20.220 21.386 1.00 62.66 111 ALA A C 1
ATOM 910 O O . ALA A 1 111 ? 3.067 20.620 22.128 1.00 62.66 111 ALA A O 1
ATOM 911 N N . ASN A 1 112 ? 2.102 20.567 20.097 1.00 57.12 112 ASN A N 1
ATOM 912 C CA . ASN A 1 112 ? 2.922 21.635 19.531 1.00 57.12 112 ASN A CA 1
ATOM 913 C C . ASN A 1 112 ? 2.333 22.988 19.961 1.00 57.12 112 ASN A C 1
ATOM 915 O O . ASN A 1 112 ? 1.885 23.797 19.154 1.00 57.12 112 ASN A O 1
ATOM 919 N N . ALA A 1 113 ? 2.269 23.192 21.274 1.00 59.59 113 ALA A N 1
ATOM 920 C CA . ALA A 1 113 ? 1.878 24.437 21.896 1.00 59.59 113 ALA A CA 1
ATOM 921 C C . ALA A 1 113 ? 3.137 25.297 22.005 1.00 59.59 113 ALA A C 1
ATOM 923 O O . ALA A 1 113 ? 3.877 25.251 22.993 1.00 59.59 113 ALA A O 1
ATOM 924 N N . ASN A 1 114 ? 3.420 26.068 20.957 1.00 64.06 114 ASN A N 1
ATOM 925 C CA . ASN A 1 114 ? 4.418 27.119 21.056 1.00 64.06 114 ASN A CA 1
ATOM 926 C C . ASN A 1 114 ? 3.897 28.176 22.041 1.00 64.06 114 ASN A C 1
ATOM 928 O O . ASN A 1 114 ? 3.050 28.989 21.682 1.00 64.06 114 ASN A O 1
ATOM 932 N N . LYS A 1 115 ? 4.435 28.198 23.268 1.00 62.72 115 LYS A N 1
ATOM 933 C CA . LYS A 1 115 ? 4.063 29.168 24.318 1.00 62.72 115 LYS A CA 1
ATOM 934 C C . LYS A 1 115 ? 4.243 30.638 23.901 1.00 62.72 115 LYS A C 1
ATOM 936 O O . LYS A 1 115 ? 3.803 31.524 24.622 1.00 62.72 115 LYS A O 1
ATOM 941 N N . ARG A 1 116 ? 4.911 30.909 22.770 1.00 65.38 116 ARG A N 1
ATOM 942 C CA . ARG A 1 116 ? 5.118 32.255 22.214 1.00 65.38 116 ARG A CA 1
ATOM 943 C C . ARG A 1 116 ? 4.089 32.668 21.157 1.00 65.38 116 ARG A C 1
ATOM 945 O O . ARG A 1 116 ? 4.139 33.811 20.718 1.00 65.38 116 ARG A O 1
ATOM 952 N N . LYS A 1 117 ? 3.190 31.779 20.719 1.00 57.50 117 LYS A N 1
ATOM 953 C CA . LYS A 1 117 ? 2.164 32.097 19.717 1.00 57.50 117 LYS A CA 1
ATOM 954 C C . LYS A 1 117 ? 0.797 32.122 20.401 1.00 57.50 117 LYS A C 1
ATOM 956 O O . LYS A 1 117 ? 0.219 31.077 20.671 1.00 57.50 117 LYS A O 1
ATOM 961 N N . LEU A 1 118 ? 0.329 33.324 20.722 1.00 68.06 118 LEU A N 1
ATOM 962 C CA . LEU A 1 118 ? -0.979 33.583 21.319 1.00 68.06 118 LEU A CA 1
ATOM 963 C C . LEU A 1 118 ? -1.822 34.331 20.287 1.00 68.06 118 LEU A C 1
ATOM 965 O O . LEU A 1 118 ? -1.418 35.398 19.828 1.00 68.06 118 LEU A O 1
ATOM 969 N N . GLU A 1 119 ? -2.971 33.773 19.925 1.00 71.69 119 GLU A N 1
ATOM 970 C CA . GLU A 1 119 ? -3.999 34.468 19.155 1.00 71.69 119 GLU A CA 1
ATOM 971 C C . GLU A 1 119 ? -5.075 34.910 20.149 1.00 71.69 119 GLU A C 1
ATOM 973 O O . GLU A 1 119 ? -5.677 34.081 20.832 1.00 71.69 119 GLU A O 1
ATOM 978 N N . LYS A 1 120 ? -5.236 36.224 20.327 1.00 69.56 120 LYS A N 1
ATOM 979 C CA . LYS A 1 120 ? -6.264 36.767 21.216 1.00 69.56 120 LYS A CA 1
ATOM 980 C C . LYS A 1 120 ? -7.600 36.686 20.489 1.00 69.56 120 LYS A C 1
ATOM 982 O O . LYS A 1 120 ? -7.802 37.403 19.516 1.00 69.56 120 LYS A O 1
ATOM 987 N N . VAL A 1 121 ? -8.486 35.825 20.973 1.00 76.12 121 VAL A N 1
ATOM 988 C CA . VAL A 1 121 ? -9.881 35.778 20.535 1.00 76.12 121 VAL A CA 1
ATOM 989 C C . VAL A 1 121 ? -10.704 36.501 21.593 1.00 76.12 121 VAL A C 1
ATOM 991 O O . VAL A 1 121 ? -10.759 36.061 22.742 1.00 76.12 121 VAL A O 1
ATOM 994 N N . GLU A 1 122 ? -11.294 37.637 21.230 1.00 63.41 122 GLU A N 1
ATOM 995 C CA . GLU A 1 122 ? -12.278 38.308 22.077 1.00 63.41 122 GLU A CA 1
ATOM 996 C C . GLU A 1 122 ? -13.597 37.542 21.986 1.00 63.41 122 GLU A C 1
ATOM 998 O O . GLU A 1 122 ? -14.193 37.420 20.918 1.00 63.41 122 GLU A O 1
ATOM 1003 N N . VAL A 1 123 ? -14.028 36.984 23.115 1.00 66.81 123 VAL A N 1
ATOM 1004 C CA . VAL A 1 123 ? -15.335 36.341 23.242 1.00 66.81 123 VAL A CA 1
ATOM 1005 C C . VAL A 1 123 ? -16.316 37.416 23.687 1.00 66.81 123 VAL A C 1
ATOM 1007 O O . VAL A 1 123 ? -16.225 37.913 24.809 1.00 66.81 123 VAL A O 1
ATOM 1010 N N . THR A 1 124 ? -17.226 37.804 22.799 1.00 54.47 124 THR A N 1
ATOM 1011 C CA . THR A 1 124 ? -18.367 38.651 23.155 1.00 54.47 124 THR A CA 1
ATOM 1012 C C . THR A 1 124 ? -19.323 37.817 24.009 1.00 54.47 124 THR A C 1
ATOM 1014 O O . THR A 1 124 ? -19.782 36.768 23.557 1.00 54.47 124 THR A O 1
ATOM 1017 N N . ILE A 1 125 ? -19.550 38.248 25.253 1.00 55.25 125 ILE A N 1
ATOM 1018 C CA . ILE A 1 125 ? -20.586 37.703 26.148 1.00 55.25 125 ILE A CA 1
ATOM 1019 C C . ILE A 1 125 ? -21.922 38.345 25.785 1.00 55.25 125 ILE A C 1
ATOM 1021 O O . ILE A 1 125 ? -21.920 39.580 25.570 1.00 55.25 125 ILE A O 1
#

Secondary structure (DSSP, 8-state):
--GGGS-SSSSSPPPPHHHHHHHHHHHHHTT---HHHHHHHHHH-HHHHHHHT--SSSPP--THHHHHIIIIISTT-SHHHHHHHHHHHHHHHTTSS-TTS-------------TT---------